Protein AF-A0A917A0V7-F1 (afdb_monomer_lite)

Organism: NCBI:txid1526574

Secondary structure (DSSP, 8-state):
----EEEEEEEETTSPEEEEEES-HHHHHHHHHTT-S-HHHHTS-SEEEEEEEEESSHHHHHHHHHHHHTS-HHHHHHHHTT-TTHHHHHHS---TT---------------PPPP---------------------------------------------

Structure (mmCIF, N/CA/C/O backbone):
data_AF-A0A917A0V7-F1
#
_entry.id   AF-A0A917A0V7-F1
#
loop_
_atom_site.group_PDB
_atom_site.id
_atom_site.type_symbol
_atom_site.label_atom_id
_atom_site.label_alt_id
_atom_site.label_comp_id
_atom_site.label_asym_id
_atom_site.label_entity_id
_atom_site.label_seq_id
_atom_site.pdbx_PDB_ins_code
_atom_site.Cartn_x
_atom_site.Cartn_y
_atom_site.Cartn_z
_atom_site.occupancy
_atom_site.B_iso_or_equiv
_atom_site.auth_seq_id
_atom_site.auth_comp_id
_atom_site.auth_asym_id
_atom_site.auth_atom_id
_atom_site.pdbx_PDB_model_num
ATOM 1 N N . MET A 1 1 ? -11.926 -23.145 9.894 1.00 65.75 1 MET A N 1
ATOM 2 C CA . MET A 1 1 ? -11.991 -21.679 9.703 1.00 65.75 1 MET A CA 1
ATOM 3 C C . MET A 1 1 ? -10.760 -21.254 8.929 1.00 65.75 1 MET A C 1
ATOM 5 O O . MET A 1 1 ? -9.659 -21.374 9.450 1.00 65.75 1 MET A O 1
ATOM 9 N N . THR A 1 2 ? -10.933 -20.848 7.676 1.00 71.94 2 THR A N 1
ATOM 10 C CA . THR A 1 2 ? -9.848 -20.348 6.823 1.00 71.94 2 THR A CA 1
ATOM 11 C C . THR A 1 2 ? -9.486 -18.933 7.274 1.00 71.94 2 THR A C 1
ATOM 13 O O . THR A 1 2 ? -10.373 -18.097 7.442 1.00 71.94 2 THR A O 1
ATOM 16 N N . PHE A 1 3 ? -8.205 -18.660 7.527 1.00 80.62 3 PHE A N 1
ATOM 17 C CA . PHE A 1 3 ? -7.743 -17.340 7.966 1.00 80.62 3 PHE A CA 1
ATOM 18 C C . PHE A 1 3 ? -7.274 -16.517 6.769 1.00 80.62 3 PHE A C 1
ATOM 20 O O . PHE A 1 3 ? -6.113 -16.596 6.383 1.00 80.62 3 PHE A O 1
ATOM 27 N N . ILE A 1 4 ? -8.174 -15.706 6.220 1.00 90.81 4 ILE A N 1
ATOM 28 C CA . ILE A 1 4 ? -7.875 -14.804 5.104 1.00 90.81 4 ILE A CA 1
ATOM 29 C C . ILE A 1 4 ? -7.054 -13.608 5.611 1.00 90.81 4 ILE A C 1
ATOM 31 O O . ILE A 1 4 ? -7.360 -13.009 6.648 1.00 90.81 4 ILE A O 1
ATOM 35 N N . GLY A 1 5 ? -5.984 -13.282 4.890 1.00 94.31 5 GLY A N 1
ATOM 36 C CA . GLY A 1 5 ? -5.187 -12.074 5.071 1.00 94.31 5 GLY A CA 1
ATOM 37 C C . GLY A 1 5 ? -5.568 -11.007 4.051 1.00 94.31 5 GLY A C 1
ATOM 38 O O . GLY A 1 5 ? -5.970 -11.315 2.935 1.00 94.31 5 GLY A O 1
ATOM 39 N N . TYR A 1 6 ? -5.415 -9.743 4.424 1.00 95.75 6 TYR A N 1
ATOM 40 C CA . TYR A 1 6 ? -5.659 -8.602 3.551 1.00 95.75 6 TYR A CA 1
ATOM 41 C C . TYR A 1 6 ? -4.403 -7.755 3.471 1.00 95.75 6 TYR A C 1
ATOM 43 O O . TYR A 1 6 ? -3.799 -7.452 4.502 1.00 95.75 6 TYR A O 1
ATOM 51 N N . MET A 1 7 ? -4.059 -7.317 2.268 1.00 96.25 7 MET A N 1
ATOM 52 C CA . MET A 1 7 ? -3.173 -6.181 2.047 1.00 96.25 7 MET A CA 1
ATOM 53 C C . MET A 1 7 ? -4.024 -5.006 1.570 1.00 96.25 7 MET A C 1
ATOM 55 O O . MET A 1 7 ? -4.945 -5.198 0.785 1.00 96.25 7 MET A O 1
ATOM 59 N N . TYR A 1 8 ? -3.744 -3.793 2.032 1.00 95.44 8 TYR A N 1
ATOM 60 C CA . TYR A 1 8 ? -4.513 -2.606 1.670 1.00 95.44 8 TYR A CA 1
ATOM 61 C C . TYR A 1 8 ? -3.617 -1.396 1.422 1.00 95.44 8 TYR A C 1
ATOM 63 O O . TYR A 1 8 ? -2.514 -1.283 1.967 1.00 95.44 8 TYR A O 1
ATOM 71 N N . ILE A 1 9 ? -4.120 -0.475 0.601 1.00 95.12 9 ILE A N 1
ATOM 72 C CA . ILE A 1 9 ? -3.525 0.833 0.345 1.00 95.12 9 ILE A CA 1
ATOM 73 C C . ILE A 1 9 ? -4.548 1.904 0.720 1.00 95.12 9 ILE A C 1
ATOM 75 O O . ILE A 1 9 ? -5.688 1.890 0.249 1.00 95.12 9 ILE A O 1
ATOM 79 N N . LEU A 1 10 ? -4.127 2.835 1.573 1.00 92.94 10 LEU A N 1
ATOM 80 C CA . LEU A 1 10 ? -4.889 4.023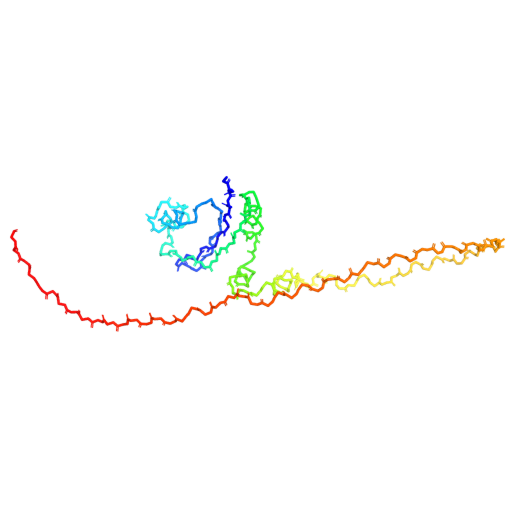 1.936 1.00 92.94 10 LEU A CA 1
ATOM 81 C C . LEU A 1 10 ? -4.274 5.252 1.276 1.00 92.94 10 LEU A C 1
ATOM 83 O O . LEU A 1 10 ? -3.052 5.409 1.270 1.00 92.94 10 LEU A O 1
ATOM 87 N N . GLU A 1 11 ? -5.121 6.144 0.788 1.00 92.06 11 GLU A N 1
ATOM 88 C CA . GLU A 1 11 ? -4.750 7.500 0.409 1.00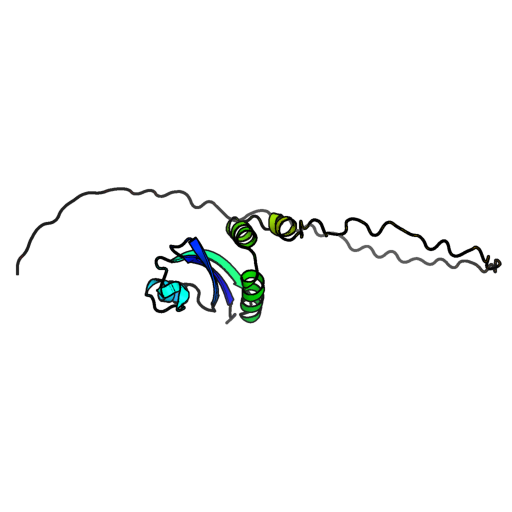 92.06 11 GLU A CA 1
ATOM 89 C C . GLU A 1 11 ? -5.025 8.443 1.582 1.00 92.06 11 GLU A C 1
ATOM 91 O O . GLU A 1 11 ? -6.142 8.522 2.098 1.00 92.06 11 GLU A O 1
ATOM 96 N N . CYS A 1 12 ? -3.984 9.136 2.027 1.00 88.44 12 CYS A N 1
ATOM 97 C CA . CYS A 1 12 ? -4.057 10.160 3.060 1.00 88.44 12 CYS A CA 1
ATOM 98 C C . CYS A 1 12 ? -4.439 11.522 2.452 1.00 88.44 12 CYS A C 1
ATOM 100 O O . CYS A 1 12 ? -4.265 11.754 1.257 1.00 88.44 12 CYS A O 1
ATOM 102 N N . SER A 1 13 ? -4.884 12.472 3.276 1.00 85.31 13 SER A N 1
ATOM 103 C CA . SER A 1 13 ? -5.317 13.805 2.814 1.00 85.31 13 SER A CA 1
ATOM 104 C C . SER A 1 13 ? -4.231 14.648 2.131 1.00 85.31 13 SER A C 1
ATOM 106 O O . SER A 1 13 ? -4.535 15.534 1.339 1.00 85.31 13 SER A O 1
ATOM 108 N N . ASN A 1 14 ? -2.958 14.349 2.390 1.00 84.56 14 ASN A N 1
ATOM 109 C CA . ASN A 1 14 ? -1.799 14.940 1.715 1.00 84.56 14 ASN A CA 1
ATOM 110 C C . ASN A 1 14 ? -1.468 14.268 0.364 1.00 84.56 14 ASN A C 1
ATOM 112 O O . ASN A 1 14 ? -0.427 14.557 -0.226 1.00 84.56 14 ASN A O 1
ATOM 116 N N . GLY A 1 15 ? -2.295 13.323 -0.090 1.00 86.25 15 GLY A N 1
ATOM 117 C CA . GLY A 1 15 ? -2.057 12.521 -1.283 1.00 86.25 15 GLY A CA 1
ATOM 118 C C . GLY A 1 15 ? -0.939 11.488 -1.122 1.00 86.25 15 GLY A C 1
ATOM 119 O O . GLY A 1 15 ? -0.441 10.994 -2.134 1.00 86.25 15 GLY A O 1
ATOM 120 N N . SER A 1 16 ? -0.478 11.181 0.100 1.00 89.06 16 SER A N 1
ATOM 121 C CA . SER A 1 16 ? 0.466 10.082 0.338 1.00 89.06 16 SER A CA 1
ATOM 122 C C . SER A 1 16 ? -0.253 8.733 0.379 1.00 89.06 16 SER A C 1
ATOM 124 O O . SER A 1 16 ? -1.425 8.647 0.745 1.00 89.06 16 SER A O 1
ATOM 126 N N . TYR A 1 17 ? 0.470 7.668 0.025 1.00 92.62 17 TYR A N 1
ATOM 127 C CA . TYR A 1 17 ? -0.043 6.302 0.099 1.00 92.62 17 TYR A CA 1
ATOM 128 C C . TYR A 1 17 ? 0.534 5.566 1.304 1.00 92.62 17 TYR A C 1
ATOM 130 O O . TYR A 1 17 ? 1.754 5.428 1.431 1.00 92.62 17 TYR A O 1
ATOM 138 N N . TYR A 1 18 ? -0.348 5.051 2.154 1.00 91.38 18 TYR A N 1
ATOM 139 C CA . TYR A 1 18 ? -0.009 4.134 3.234 1.00 91.38 18 TYR A CA 1
ATOM 140 C C . TYR A 1 18 ? -0.348 2.703 2.819 1.00 91.38 18 TYR A C 1
ATOM 142 O O . TYR A 1 18 ? -1.454 2.443 2.358 1.00 91.38 18 TYR A O 1
ATOM 150 N N . THR A 1 19 ? 0.583 1.770 3.002 1.00 94.56 19 THR A N 1
ATOM 151 C CA . THR A 1 19 ? 0.386 0.348 2.686 1.00 94.56 19 THR A CA 1
ATOM 152 C C . THR A 1 19 ? 0.545 -0.472 3.955 1.00 94.56 19 THR A C 1
ATOM 154 O O . THR A 1 19 ? 1.522 -0.282 4.685 1.00 94.56 19 THR A O 1
ATOM 157 N N . GLY A 1 20 ? -0.385 -1.389 4.203 1.00 93.81 20 GLY A N 1
ATOM 158 C CA . GLY A 1 20 ? -0.326 -2.298 5.342 1.00 93.81 20 GLY A CA 1
ATOM 159 C C . GLY A 1 20 ? -1.064 -3.604 5.080 1.00 93.81 20 GLY A C 1
ATOM 160 O O . GLY A 1 20 ? -1.774 -3.742 4.086 1.00 93.81 20 GLY A O 1
ATOM 161 N N . SER A 1 21 ? -0.917 -4.549 6.001 1.00 95.19 21 SER A N 1
ATOM 162 C CA . SER A 1 21 ? -1.655 -5.810 6.015 1.00 95.19 21 SER A CA 1
ATOM 163 C C . SER A 1 21 ? -2.444 -5.989 7.314 1.00 95.19 21 SER A C 1
ATOM 165 O O . SER A 1 21 ? -2.171 -5.358 8.339 1.00 95.19 21 SER A O 1
ATOM 167 N N . THR A 1 22 ? -3.511 -6.784 7.265 1.00 93.94 22 THR A N 1
ATOM 168 C CA . THR A 1 22 ? -4.377 -7.079 8.415 1.00 93.94 22 THR A CA 1
ATOM 169 C C . THR A 1 22 ? -5.158 -8.370 8.187 1.00 93.94 22 THR A C 1
ATOM 171 O O . THR A 1 22 ? -5.355 -8.799 7.057 1.00 93.94 22 THR A O 1
ATOM 174 N N . LYS A 1 23 ? -5.646 -8.989 9.263 1.00 92.81 23 LYS A N 1
ATOM 175 C CA . LYS A 1 23 ? -6.622 -10.094 9.193 1.00 92.81 23 LYS A CA 1
ATOM 176 C C . LYS A 1 23 ? -8.070 -9.597 9.161 1.00 92.81 23 LYS A C 1
ATOM 178 O O . LYS A 1 23 ? -8.976 -10.346 8.828 1.00 92.81 23 LYS A O 1
ATOM 183 N N . ASN A 1 24 ? -8.295 -8.346 9.559 1.00 91.38 24 ASN A N 1
ATOM 184 C CA . ASN A 1 24 ? -9.614 -7.725 9.583 1.00 91.38 24 ASN A CA 1
ATOM 185 C C . ASN A 1 24 ? -9.494 -6.298 9.036 1.00 91.38 24 ASN A C 1
ATOM 187 O O . ASN A 1 24 ? -8.915 -5.423 9.690 1.00 91.38 24 ASN A O 1
ATOM 191 N N . LEU A 1 25 ? -9.966 -6.108 7.803 1.00 90.94 25 LEU A N 1
ATOM 192 C CA . LEU A 1 25 ? -9.849 -4.852 7.065 1.00 90.94 25 LEU A CA 1
ATOM 193 C C . LEU A 1 25 ? -10.744 -3.761 7.656 1.00 90.94 25 LEU A C 1
ATOM 195 O O . LEU A 1 25 ? -10.276 -2.655 7.905 1.00 90.94 25 LEU A O 1
ATOM 199 N N . GLU A 1 26 ? -11.997 -4.092 7.955 1.00 89.94 26 GLU A N 1
ATOM 200 C CA . GLU A 1 26 ? -12.996 -3.145 8.452 1.00 89.94 26 GLU A CA 1
ATOM 201 C C . GLU A 1 26 ? -12.614 -2.562 9.815 1.00 89.94 26 GLU A C 1
ATOM 203 O O . GLU A 1 26 ? -12.532 -1.342 9.975 1.00 89.94 26 GLU A O 1
ATOM 208 N N . ARG A 1 27 ? -12.245 -3.424 10.772 1.00 90.38 27 ARG A N 1
ATOM 209 C CA . ARG A 1 27 ? -11.740 -2.989 12.081 1.00 90.38 27 ARG A CA 1
ATOM 210 C C . ARG A 1 27 ? -10.525 -2.079 11.924 1.00 90.38 27 ARG A C 1
ATOM 212 O O . ARG A 1 27 ? -10.376 -1.109 12.663 1.00 90.38 27 ARG A O 1
ATOM 219 N N . ARG A 1 28 ? -9.633 -2.393 10.979 1.00 90.38 28 ARG A N 1
ATOM 220 C CA . ARG A 1 28 ? -8.419 -1.605 10.752 1.00 90.38 28 ARG A CA 1
ATOM 221 C C . ARG A 1 28 ? -8.740 -0.242 10.142 1.00 90.38 28 ARG A C 1
ATOM 223 O O . ARG A 1 28 ? -8.154 0.749 10.567 1.00 90.38 28 ARG A O 1
ATOM 230 N N . LEU A 1 29 ? -9.685 -0.174 9.207 1.00 88.94 29 LEU A N 1
ATOM 231 C CA . LEU A 1 29 ? -10.134 1.078 8.603 1.00 88.94 29 LEU A CA 1
ATOM 232 C C . LEU A 1 29 ? -10.783 2.001 9.642 1.00 88.94 29 LEU A C 1
ATOM 234 O O . LEU A 1 29 ? -10.409 3.170 9.717 1.00 88.94 29 LEU A O 1
ATOM 238 N N . GLN A 1 30 ? -11.652 1.460 10.500 1.00 87.69 30 GLN A N 1
ATOM 239 C CA . GLN A 1 30 ? -12.250 2.203 11.616 1.00 87.69 30 GLN A CA 1
ATOM 240 C C . GLN A 1 30 ? -11.182 2.746 12.575 1.00 87.69 30 GLN A C 1
ATOM 242 O O . GLN A 1 30 ? -11.211 3.919 12.932 1.00 87.69 30 GLN A O 1
ATOM 247 N N . GLN A 1 31 ? -10.180 1.933 12.939 1.00 86.44 31 GLN A N 1
ATOM 248 C CA . GLN A 1 31 ? -9.048 2.403 13.750 1.00 86.44 31 GLN A CA 1
ATOM 249 C C . GLN A 1 31 ? -8.316 3.570 13.088 1.00 86.44 31 GLN A C 1
ATOM 251 O O . GLN A 1 31 ? -7.966 4.538 13.757 1.00 86.44 31 GLN A O 1
ATOM 256 N N . HIS A 1 32 ? -8.060 3.492 11.780 1.00 85.06 32 HIS A N 1
ATOM 257 C CA . HIS A 1 32 ? -7.412 4.588 11.073 1.00 85.06 32 HIS A CA 1
ATOM 258 C C . HIS A 1 32 ? -8.288 5.846 11.059 1.00 85.06 32 HIS A C 1
ATOM 260 O O . HIS A 1 32 ? -7.765 6.909 11.369 1.00 85.06 32 HIS A O 1
ATOM 266 N N . GLN A 1 33 ? -9.593 5.734 10.793 1.00 80.69 33 GLN A N 1
ATOM 267 C CA . GLN A 1 33 ? -10.536 6.862 10.796 1.00 80.69 33 GLN A CA 1
ATOM 268 C C . GLN A 1 33 ? -10.662 7.535 12.169 1.00 80.69 33 GLN A C 1
ATOM 270 O O . GLN A 1 33 ? -10.685 8.760 12.246 1.00 80.69 33 GLN A O 1
ATOM 275 N N . ASN A 1 34 ? -10.660 6.747 13.245 1.00 80.88 34 ASN A N 1
ATOM 276 C CA . ASN A 1 34 ? -10.765 7.237 14.622 1.00 80.88 34 ASN A CA 1
ATOM 277 C C . ASN A 1 34 ? -9.448 7.816 15.165 1.00 80.88 34 ASN A C 1
ATOM 279 O O . ASN A 1 34 ? -9.398 8.278 16.300 1.00 80.88 34 ASN A O 1
ATOM 283 N N . GLY A 1 35 ? -8.360 7.779 14.386 1.00 77.94 35 GLY A N 1
ATOM 284 C CA . GLY A 1 35 ? -7.049 8.226 14.853 1.00 77.94 35 GLY A CA 1
ATOM 285 C C . GLY A 1 35 ? -6.370 7.249 15.820 1.00 77.94 35 GLY A C 1
ATOM 286 O O . GLY A 1 35 ? -5.416 7.623 16.496 1.00 77.94 35 GLY A O 1
ATOM 287 N N . ASP A 1 36 ? -6.789 5.984 15.855 1.00 78.50 36 ASP A N 1
ATOM 288 C CA . ASP A 1 36 ? -6.169 4.891 16.621 1.00 78.50 36 ASP A CA 1
ATOM 289 C C . ASP A 1 36 ? -5.219 4.020 15.783 1.00 78.50 36 ASP A C 1
ATOM 291 O O . ASP A 1 36 ? -4.546 3.130 16.301 1.00 78.50 36 ASP A O 1
ATOM 295 N N . GLY A 1 37 ? -5.128 4.297 14.481 1.00 77.00 37 GLY A N 1
ATOM 296 C CA . GLY A 1 37 ? -4.252 3.603 13.541 1.00 77.00 37 GLY A CA 1
ATOM 297 C C . GLY A 1 37 ? -2.764 3.964 13.666 1.00 77.00 37 GLY A C 1
ATOM 298 O O . GLY A 1 37 ? -2.268 4.417 14.695 1.00 77.00 37 GLY A O 1
ATOM 299 N N . ALA A 1 38 ? -2.009 3.762 12.587 1.00 75.56 38 ALA A N 1
ATOM 300 C CA . ALA A 1 38 ? -0.579 4.070 12.558 1.00 75.56 38 ALA A CA 1
ATOM 301 C C . ALA A 1 38 ? -0.302 5.569 12.785 1.00 75.56 38 ALA A C 1
ATOM 303 O O . ALA A 1 38 ? -1.021 6.418 12.255 1.00 75.56 38 ALA A O 1
ATOM 304 N N . ASN A 1 39 ? 0.797 5.904 13.477 1.00 73.56 39 ASN A N 1
ATOM 305 C CA . ASN A 1 39 ? 1.203 7.294 13.757 1.00 73.56 39 ASN A CA 1
ATOM 306 C C . ASN A 1 39 ? 1.213 8.196 12.511 1.00 73.56 39 ASN A C 1
ATOM 308 O O . ASN A 1 39 ? 0.898 9.378 12.612 1.00 73.56 39 ASN A O 1
ATOM 312 N N . HIS A 1 40 ? 1.549 7.642 11.340 1.00 61.72 40 HIS A N 1
ATOM 313 C CA . HIS A 1 40 ? 1.509 8.364 10.067 1.00 61.72 40 HIS A CA 1
ATOM 314 C C . HIS A 1 40 ? 0.075 8.748 9.670 1.00 61.72 40 HIS A C 1
ATOM 316 O O . HIS A 1 40 ? -0.208 9.910 9.413 1.00 61.72 40 HIS A O 1
ATOM 322 N N . THR A 1 41 ? -0.854 7.793 9.702 1.00 61.41 41 THR A N 1
ATOM 323 C CA . THR A 1 41 ? -2.262 8.026 9.342 1.00 61.41 41 THR A CA 1
ATOM 324 C C . THR A 1 41 ? -3.002 8.919 10.340 1.00 61.41 41 THR A C 1
ATOM 326 O O . THR A 1 41 ? -3.858 9.688 9.924 1.00 61.41 41 THR A O 1
ATOM 329 N N . LYS A 1 42 ? -2.626 8.902 11.631 1.00 68.25 42 LYS A N 1
ATOM 330 C CA . LYS A 1 42 ? -3.213 9.788 12.657 1.00 68.25 42 LYS A CA 1
ATOM 331 C C . LYS A 1 42 ? -3.011 11.273 12.338 1.00 68.25 42 LYS A C 1
ATOM 333 O O . LYS A 1 42 ? -3.856 12.095 12.665 1.00 68.25 42 LYS A O 1
ATOM 338 N N . LYS A 1 43 ? -1.886 11.617 11.704 1.00 62.03 43 LYS A N 1
ATOM 339 C CA . LYS A 1 43 ? -1.517 13.000 11.358 1.00 62.03 43 LYS A CA 1
ATOM 340 C C . LYS A 1 43 ? -2.104 13.474 10.024 1.00 62.03 43 LYS A C 1
ATOM 342 O O . LYS A 1 43 ? -2.014 14.660 9.724 1.00 62.03 43 LYS A O 1
ATOM 347 N N . HIS A 1 44 ? -2.671 12.570 9.223 1.00 66.06 44 HIS A N 1
ATOM 348 C CA . HIS A 1 44 ? -3.080 12.840 7.840 1.00 66.06 44 HIS A CA 1
ATOM 349 C C . HIS A 1 44 ? -4.503 12.353 7.541 1.00 66.06 44 HIS A C 1
ATOM 351 O O . HIS A 1 44 ? -4.773 11.777 6.487 1.00 66.06 44 HIS A O 1
ATOM 357 N N . LEU A 1 45 ? -5.416 12.590 8.484 1.00 70.00 45 LEU A N 1
ATOM 358 C CA . LEU A 1 45 ? -6.846 12.379 8.280 1.00 70.00 45 LEU A CA 1
ATOM 359 C C . LEU A 1 45 ? -7.422 13.461 7.343 1.00 70.00 45 LEU A C 1
ATOM 361 O O . LEU A 1 45 ? -6.930 14.594 7.355 1.00 70.00 45 LEU A O 1
ATOM 365 N N . PRO A 1 46 ? -8.459 13.151 6.542 1.00 66.69 46 PRO A N 1
ATOM 366 C CA . PRO A 1 46 ? -9.093 11.839 6.355 1.00 66.69 46 PRO A CA 1
ATOM 367 C C . PRO A 1 46 ? -8.248 10.854 5.529 1.00 66.69 46 PRO A C 1
ATOM 369 O O . PRO A 1 46 ? -7.485 11.256 4.653 1.00 66.69 46 PRO A O 1
ATOM 372 N N . VAL A 1 47 ? -8.435 9.556 5.788 1.00 81.44 47 VAL A N 1
ATOM 373 C CA . VAL A 1 47 ? -7.869 8.463 4.982 1.00 81.44 47 VAL A CA 1
ATOM 374 C C . VAL A 1 47 ? -8.960 7.796 4.143 1.00 81.44 47 VAL A C 1
ATOM 376 O O . VAL A 1 47 ? -10.062 7.550 4.636 1.00 81.44 47 VAL A O 1
ATOM 379 N N . LYS A 1 48 ? -8.657 7.485 2.883 1.00 88.94 48 LYS A N 1
ATOM 380 C CA . LYS A 1 48 ? -9.542 6.766 1.957 1.00 88.94 48 LYS A CA 1
ATOM 381 C C . LYS A 1 48 ? -8.946 5.405 1.629 1.00 88.94 48 LYS A C 1
ATOM 383 O O . LYS A 1 48 ? -7.762 5.319 1.319 1.00 88.94 48 LYS A O 1
ATOM 388 N N . LEU A 1 49 ? -9.748 4.346 1.683 1.00 93.00 49 LEU A N 1
ATOM 389 C CA . LEU A 1 49 ? -9.340 3.043 1.162 1.00 93.00 49 LEU A CA 1
ATOM 390 C C . LEU A 1 49 ? -9.414 3.094 -0.365 1.00 93.00 49 LEU A C 1
ATOM 392 O O . LEU A 1 49 ? -10.502 3.250 -0.909 1.00 93.00 49 LEU A O 1
ATOM 396 N N . VAL A 1 50 ? -8.265 2.992 -1.033 1.00 94.94 50 VAL A N 1
ATOM 397 C CA . VAL A 1 50 ? -8.183 3.071 -2.502 1.00 94.94 50 VAL A CA 1
ATOM 398 C C . VAL A 1 50 ? -7.954 1.715 -3.155 1.00 94.94 50 VAL A C 1
ATOM 400 O O . VAL A 1 50 ? -8.272 1.545 -4.324 1.00 94.94 50 VAL A O 1
ATOM 403 N N . TYR A 1 51 ? -7.407 0.745 -2.417 1.00 95.69 51 TYR A N 1
ATOM 404 C CA . TYR A 1 51 ? -7.128 -0.587 -2.946 1.00 95.69 51 TYR A CA 1
ATOM 405 C C . TYR A 1 51 ? -6.989 -1.624 -1.830 1.00 95.69 51 TYR A C 1
ATOM 407 O O . TYR A 1 51 ? -6.477 -1.308 -0.749 1.00 95.69 51 TYR A O 1
ATOM 415 N N . PHE A 1 52 ? -7.390 -2.866 -2.097 1.00 96.12 52 PHE A N 1
ATOM 416 C CA . PHE A 1 52 ? -7.107 -4.013 -1.239 1.00 96.12 52 PHE A CA 1
ATOM 417 C C . PHE A 1 52 ? -6.974 -5.305 -2.059 1.00 96.12 52 PHE A C 1
ATOM 419 O O . PHE A 1 52 ? -7.619 -5.461 -3.088 1.00 96.12 52 PHE A O 1
ATOM 426 N N . GLU A 1 53 ? -6.148 -6.232 -1.578 1.00 94.94 53 GLU A N 1
ATOM 427 C CA . GLU A 1 53 ? -5.976 -7.587 -2.116 1.00 94.94 53 GLU A CA 1
ATOM 428 C C . GLU A 1 53 ? -6.236 -8.598 -0.993 1.00 94.94 53 GLU A C 1
ATOM 430 O O . GLU A 1 53 ? -5.838 -8.380 0.159 1.00 94.94 53 GLU A O 1
ATOM 435 N N . THR A 1 54 ? -6.900 -9.707 -1.324 1.00 95.44 54 THR A N 1
ATOM 436 C CA . THR A 1 54 ? -7.185 -10.805 -0.391 1.00 95.44 54 THR A CA 1
ATOM 437 C C . THR A 1 54 ? -6.243 -11.975 -0.625 1.00 95.44 54 THR A C 1
ATOM 439 O O . THR A 1 54 ? -6.012 -12.364 -1.766 1.00 95.44 54 THR A O 1
ATOM 442 N N . PHE A 1 55 ? -5.769 -12.579 0.457 1.00 94.81 55 PHE A N 1
ATOM 443 C CA . PHE A 1 55 ? -4.841 -13.702 0.441 1.00 94.81 55 PHE A CA 1
ATOM 444 C C . PHE A 1 55 ? -5.356 -14.836 1.312 1.00 94.81 55 PHE A C 1
ATOM 446 O O . PHE A 1 55 ? -5.933 -14.611 2.378 1.00 94.81 55 PHE A O 1
ATOM 453 N N . SER A 1 56 ? -5.084 -16.067 0.895 1.00 93.81 56 SER A N 1
ATOM 454 C CA . SER A 1 56 ? -5.458 -17.276 1.635 1.00 93.81 56 SER A CA 1
ATOM 455 C C . SER A 1 56 ? -4.753 -17.369 2.987 1.00 93.81 56 SER A C 1
ATOM 457 O O . SER A 1 56 ? -5.225 -18.059 3.892 1.00 93.81 56 SER A O 1
ATOM 459 N N . ARG A 1 57 ? -3.611 -16.686 3.116 1.00 91.44 57 ARG A N 1
ATOM 460 C CA . ARG A 1 57 ? -2.780 -16.667 4.312 1.00 91.44 57 ARG A CA 1
ATOM 461 C C . ARG A 1 57 ? -2.241 -15.258 4.590 1.00 91.44 57 ARG A C 1
ATOM 463 O O . ARG A 1 57 ? -2.052 -14.440 3.694 1.00 91.44 57 ARG A O 1
ATOM 470 N N . ILE A 1 58 ? -1.982 -14.958 5.863 1.00 92.19 58 ILE A N 1
ATOM 471 C CA . ILE A 1 58 ? -1.506 -13.628 6.291 1.00 92.19 58 ILE A CA 1
ATOM 472 C C . ILE A 1 58 ? -0.039 -13.356 5.919 1.00 92.19 58 ILE A C 1
ATOM 474 O O . ILE A 1 58 ? 0.350 -12.203 5.755 1.00 92.19 58 ILE A O 1
ATOM 478 N N . ASP A 1 59 ? 0.774 -14.401 5.789 1.00 93.31 59 ASP A N 1
ATOM 479 C CA . ASP A 1 59 ? 2.171 -14.320 5.354 1.00 93.31 59 ASP A CA 1
ATOM 480 C C . ASP A 1 59 ? 2.285 -13.867 3.893 1.00 93.31 59 ASP A C 1
ATOM 482 O O . ASP A 1 59 ? 3.104 -13.000 3.596 1.00 93.31 59 ASP A O 1
ATOM 486 N N . GLU A 1 60 ? 1.417 -14.361 3.009 1.00 94.62 60 GLU A N 1
ATOM 487 C CA . GLU A 1 60 ? 1.310 -13.890 1.620 1.00 94.62 60 GLU A CA 1
ATOM 488 C C . GLU A 1 60 ? 0.956 -12.397 1.559 1.00 94.62 60 GLU A C 1
ATOM 490 O O . GLU A 1 60 ? 1.620 -11.625 0.863 1.00 94.62 60 GLU A O 1
ATOM 495 N N . ALA A 1 61 ? -0.023 -11.961 2.361 1.00 94.31 61 ALA A N 1
ATOM 496 C CA . ALA A 1 61 ? -0.399 -10.551 2.453 1.00 94.31 61 ALA A CA 1
ATOM 497 C C . ALA A 1 61 ? 0.765 -9.668 2.938 1.00 94.31 61 ALA A C 1
ATOM 499 O O . ALA A 1 61 ? 0.972 -8.568 2.423 1.00 94.31 61 ALA A O 1
ATOM 500 N N . PHE A 1 62 ? 1.549 -10.146 3.909 1.00 93.94 62 PHE A N 1
ATOM 501 C CA . PHE A 1 62 ? 2.723 -9.430 4.408 1.00 93.94 62 PHE A CA 1
ATOM 502 C C . PHE A 1 62 ? 3.858 -9.382 3.377 1.00 93.94 62 PHE A C 1
ATOM 504 O O . PHE A 1 62 ? 4.501 -8.345 3.202 1.00 93.94 62 PHE A O 1
ATOM 511 N N . TYR A 1 63 ? 4.093 -10.479 2.655 1.00 95.69 63 TYR A N 1
ATOM 512 C CA . TYR A 1 63 ? 5.067 -10.512 1.567 1.00 95.69 63 TYR A CA 1
ATOM 513 C C . TYR A 1 63 ? 4.697 -9.504 0.470 1.00 95.69 63 TYR A C 1
ATOM 515 O O . TYR A 1 63 ? 5.533 -8.701 0.046 1.00 95.69 63 TYR A O 1
ATOM 523 N N . ARG A 1 64 ? 3.417 -9.467 0.086 1.00 95.94 64 ARG A N 1
ATOM 524 C CA . ARG A 1 64 ? 2.886 -8.498 -0.874 1.00 95.94 64 ARG A CA 1
ATOM 525 C C . ARG A 1 64 ? 3.013 -7.053 -0.388 1.00 95.94 64 ARG A C 1
ATOM 527 O O . ARG A 1 64 ? 3.457 -6.187 -1.145 1.00 95.94 64 ARG A O 1
ATOM 534 N N . GLU A 1 65 ? 2.688 -6.792 0.879 1.00 95.50 65 GLU A N 1
ATOM 535 C CA . GLU A 1 65 ? 2.872 -5.480 1.513 1.00 95.50 65 GLU A CA 1
ATOM 536 C C . GLU A 1 65 ? 4.319 -4.998 1.353 1.00 95.50 65 GLU A C 1
ATOM 538 O O . GLU A 1 65 ? 4.552 -3.860 0.938 1.00 95.50 65 GLU A O 1
ATOM 543 N N . LYS A 1 66 ? 5.298 -5.868 1.6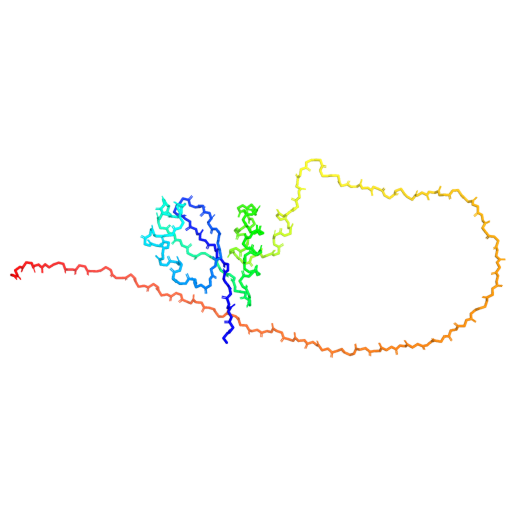35 1.00 95.00 66 LYS A N 1
ATOM 544 C CA . LYS A 1 66 ? 6.724 -5.533 1.527 1.00 95.00 66 LYS A CA 1
ATOM 545 C C . LYS A 1 66 ? 7.144 -5.209 0.101 1.00 95.00 66 LYS A C 1
ATOM 547 O O . LYS A 1 66 ? 7.889 -4.248 -0.095 1.00 95.00 66 LYS A O 1
ATOM 552 N N . GLN A 1 67 ? 6.637 -5.945 -0.887 1.00 94.25 67 GLN A N 1
ATOM 553 C CA . GLN A 1 67 ? 6.877 -5.628 -2.294 1.00 94.25 67 GLN A CA 1
ATOM 554 C C . GLN A 1 67 ? 6.370 -4.223 -2.639 1.00 94.25 67 GLN A C 1
ATOM 556 O O . GLN A 1 67 ? 7.122 -3.410 -3.176 1.00 94.25 67 GLN A O 1
ATOM 561 N N . ILE A 1 68 ? 5.118 -3.913 -2.290 1.00 94.50 68 ILE A N 1
ATOM 562 C CA . ILE A 1 68 ? 4.477 -2.639 -2.646 1.00 94.50 68 ILE A CA 1
ATOM 563 C C . ILE A 1 68 ? 5.062 -1.463 -1.861 1.00 94.50 68 ILE A C 1
ATOM 565 O O . ILE A 1 68 ? 5.153 -0.360 -2.399 1.00 94.50 68 ILE A O 1
ATOM 569 N N . GLN A 1 69 ? 5.510 -1.656 -0.618 1.00 91.69 69 GLN A N 1
ATOM 570 C CA . GLN A 1 69 ? 6.149 -0.591 0.164 1.00 91.69 69 GLN A CA 1
ATOM 571 C C . GLN A 1 69 ? 7.331 0.044 -0.585 1.00 91.69 69 GLN A C 1
ATOM 573 O O . GLN A 1 69 ? 7.442 1.271 -0.580 1.00 91.69 69 GLN A O 1
ATOM 578 N N . GLY A 1 70 ? 8.132 -0.760 -1.295 1.00 90.38 70 GLY A N 1
ATOM 579 C CA . GLY A 1 70 ? 9.265 -0.300 -2.108 1.00 90.38 70 GLY A CA 1
ATOM 580 C C . GLY A 1 70 ? 8.903 0.257 -3.491 1.00 90.38 70 GLY A C 1
ATOM 581 O O . GLY A 1 70 ? 9.784 0.698 -4.226 1.00 90.38 70 GLY A O 1
ATOM 582 N N . TRP A 1 71 ? 7.630 0.235 -3.889 1.00 94.50 71 TRP A N 1
ATOM 583 C CA . TRP A 1 71 ? 7.224 0.717 -5.206 1.00 94.50 71 TRP A CA 1
ATOM 584 C C . TRP A 1 71 ? 7.194 2.241 -5.288 1.00 94.50 71 TRP A C 1
ATOM 586 O O . TRP A 1 71 ? 6.798 2.940 -4.350 1.00 94.50 71 TRP A O 1
ATOM 596 N N . SER A 1 72 ? 7.544 2.748 -6.471 1.00 93.31 72 SER A N 1
ATOM 597 C CA . SER A 1 72 ? 7.348 4.151 -6.818 1.00 93.31 72 SER A CA 1
ATOM 598 C C . SER A 1 72 ? 5.861 4.512 -6.805 1.00 93.31 72 SER A C 1
ATOM 600 O O . SER A 1 72 ? 4.987 3.657 -6.977 1.00 93.31 72 SER A O 1
ATOM 602 N N . ARG A 1 73 ? 5.566 5.806 -6.645 1.00 92.50 73 ARG A N 1
ATOM 603 C CA . ARG A 1 73 ? 4.191 6.323 -6.662 1.00 92.50 73 ARG A CA 1
ATOM 604 C C . ARG A 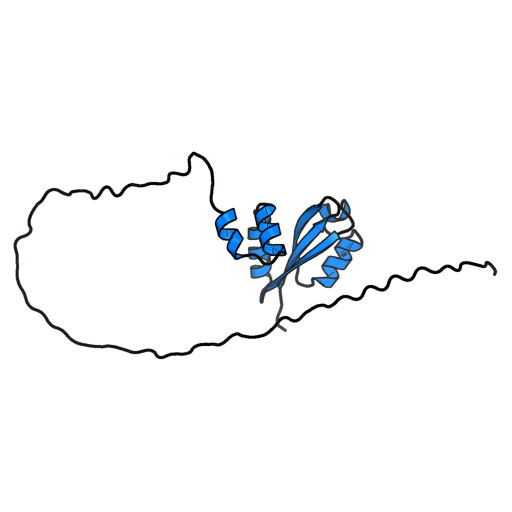1 73 ? 3.426 5.885 -7.919 1.00 92.50 73 ARG A C 1
ATOM 606 O O . ARG A 1 73 ? 2.342 5.333 -7.794 1.00 92.50 73 ARG A O 1
ATOM 613 N N . LYS A 1 74 ? 4.051 6.011 -9.097 1.00 93.62 74 LYS A N 1
ATOM 614 C CA . LYS A 1 74 ? 3.465 5.616 -10.390 1.00 93.62 74 LYS A CA 1
ATOM 615 C C . LYS A 1 74 ? 3.066 4.138 -10.438 1.00 93.62 74 LYS A C 1
ATOM 617 O O . LYS A 1 74 ? 2.020 3.805 -10.977 1.00 93.62 74 LYS A O 1
ATOM 622 N N . LYS A 1 75 ? 3.884 3.245 -9.864 1.00 94.31 75 LYS A N 1
ATOM 623 C CA . LYS A 1 75 ? 3.565 1.809 -9.796 1.00 94.31 75 LYS A CA 1
ATOM 624 C C . LYS A 1 75 ? 2.361 1.544 -8.891 1.00 94.31 75 LYS A C 1
ATOM 626 O O . LYS A 1 75 ? 1.508 0.737 -9.236 1.00 94.31 75 LYS A O 1
ATOM 631 N N . LYS A 1 76 ? 2.269 2.240 -7.754 1.00 94.25 76 LYS A N 1
ATOM 632 C CA . LYS A 1 76 ? 1.102 2.145 -6.861 1.00 94.25 76 LYS A CA 1
ATOM 633 C C . LYS A 1 76 ? -0.162 2.666 -7.544 1.00 94.25 76 LYS A C 1
ATOM 635 O O . LYS A 1 76 ? -1.182 2.001 -7.482 1.00 94.25 76 LYS A O 1
ATOM 640 N N . GLU A 1 77 ? -0.079 3.795 -8.242 1.00 94.81 77 GLU A N 1
ATOM 641 C CA . GLU A 1 77 ? -1.194 4.353 -9.020 1.00 94.81 77 GLU A CA 1
ATOM 642 C C . GLU A 1 77 ? -1.639 3.405 -10.141 1.00 94.81 77 GLU A C 1
ATOM 644 O O . GLU A 1 77 ? -2.832 3.190 -10.310 1.00 94.81 77 GLU A O 1
ATOM 649 N N . ALA A 1 78 ? -0.705 2.786 -10.871 1.00 94.56 78 ALA A N 1
ATOM 650 C CA . ALA A 1 78 ? -1.036 1.782 -11.884 1.00 94.56 78 ALA A CA 1
ATOM 651 C C . ALA A 1 78 ? -1.785 0.582 -11.283 1.00 94.56 78 ALA A C 1
ATOM 653 O O . ALA A 1 78 ? -2.777 0.141 -11.857 1.00 94.56 78 ALA A O 1
ATOM 654 N N . LEU A 1 79 ? -1.360 0.109 -10.105 1.00 94.75 79 LEU A N 1
ATOM 655 C CA . LEU A 1 79 ? -2.049 -0.961 -9.380 1.00 94.75 79 LEU A CA 1
ATOM 656 C C . LEU A 1 79 ? -3.461 -0.542 -8.943 1.00 94.75 79 LEU A C 1
ATOM 658 O O . LEU A 1 79 ? -4.415 -1.262 -9.204 1.00 94.75 79 LEU A O 1
ATOM 662 N N . ILE A 1 80 ? -3.594 0.634 -8.322 1.00 93.88 80 ILE A N 1
ATOM 663 C CA . ILE A 1 80 ? -4.879 1.176 -7.845 1.00 93.88 80 ILE A CA 1
ATOM 664 C C . ILE A 1 80 ? -5.866 1.361 -9.007 1.00 93.88 80 ILE A C 1
ATOM 666 O O . ILE A 1 80 ? -7.046 1.067 -8.862 1.00 93.88 80 ILE A O 1
ATOM 670 N N . ASN A 1 81 ? -5.382 1.817 -10.164 1.00 93.88 81 ASN A N 1
ATOM 671 C CA . ASN A 1 81 ? -6.203 2.071 -11.347 1.00 93.88 81 ASN A CA 1
ATOM 672 C C . ASN A 1 81 ? -6.531 0.803 -12.161 1.00 93.88 81 ASN A C 1
ATOM 674 O O . ASN A 1 81 ? -7.169 0.918 -13.204 1.00 93.88 81 ASN A O 1
ATOM 678 N N . GLY A 1 82 ? -6.081 -0.382 -11.733 1.00 91.94 82 GLY A N 1
ATOM 679 C CA . GLY A 1 82 ? -6.358 -1.638 -12.435 1.00 91.94 82 GLY A CA 1
ATOM 680 C C . GLY A 1 82 ? -5.553 -1.840 -13.722 1.00 91.94 82 GLY A C 1
ATOM 681 O O . GLY A 1 82 ? -5.994 -2.573 -14.598 1.00 91.94 82 GLY A O 1
ATOM 682 N N . PHE A 1 83 ? -4.374 -1.217 -13.834 1.00 91.44 83 PHE A N 1
ATOM 683 C CA . PHE A 1 83 ? -3.463 -1.349 -14.980 1.00 91.44 83 PHE A CA 1
ATOM 684 C C . PHE A 1 83 ? -2.160 -2.078 -14.598 1.00 91.44 83 PHE A C 1
ATOM 686 O O . PHE A 1 83 ? -1.079 -1.466 -14.591 1.00 91.44 83 PHE A O 1
ATOM 693 N N . PRO A 1 84 ? -2.214 -3.369 -14.215 1.00 84.56 84 PRO A N 1
ATOM 694 C CA . PRO A 1 84 ? -1.030 -4.118 -13.804 1.00 84.56 84 PRO A CA 1
ATOM 695 C C . PRO A 1 84 ? -0.016 -4.310 -14.941 1.00 84.56 84 PRO A C 1
ATOM 697 O O . PRO A 1 84 ? 1.179 -4.425 -14.676 1.00 84.56 84 PRO A O 1
ATOM 700 N N . GLU A 1 85 ? -0.444 -4.289 -16.203 1.00 88.38 85 GLU A N 1
ATOM 701 C CA . GLU A 1 85 ? 0.419 -4.423 -17.379 1.00 88.38 85 GLU A CA 1
ATOM 702 C C . GLU A 1 85 ? 1.475 -3.311 -17.451 1.00 88.38 85 GLU A C 1
ATOM 704 O O . GLU A 1 85 ? 2.643 -3.559 -17.762 1.00 88.38 85 GLU A O 1
ATOM 709 N N . LYS A 1 86 ? 1.111 -2.093 -17.026 1.00 88.31 86 LYS A N 1
ATOM 710 C CA . LYS A 1 86 ? 2.019 -0.936 -16.989 1.00 88.31 86 LYS A CA 1
ATOM 711 C C . LYS A 1 86 ? 3.107 -1.069 -15.928 1.00 88.31 86 LYS A C 1
ATOM 713 O O . LYS A 1 86 ? 4.094 -0.335 -15.975 1.00 88.31 86 LYS A O 1
ATOM 718 N N . LEU A 1 87 ? 2.968 -1.986 -14.965 1.00 88.12 87 LEU A N 1
ATOM 719 C CA . LEU A 1 87 ? 3.988 -2.199 -13.934 1.00 88.12 87 LEU A CA 1
ATOM 720 C C . LEU A 1 87 ? 5.316 -2.644 -14.541 1.00 88.12 87 LEU A C 1
ATOM 722 O O . LEU A 1 87 ? 6.365 -2.243 -14.030 1.00 88.12 87 LEU A O 1
ATOM 726 N N . HIS A 1 88 ? 5.269 -3.433 -15.619 1.00 85.81 88 HIS A N 1
ATOM 727 C CA . HIS A 1 88 ? 6.461 -3.895 -16.319 1.00 85.81 88 HIS A CA 1
ATOM 728 C C . HIS A 1 88 ? 7.218 -2.714 -16.936 1.00 85.81 88 HIS A C 1
ATOM 730 O O . HIS A 1 88 ? 8.416 -2.553 -16.705 1.00 85.81 88 HIS A O 1
ATOM 736 N N . ASP A 1 89 ? 6.509 -1.826 -17.631 1.00 88.44 89 ASP A N 1
ATOM 737 C CA . ASP A 1 89 ? 7.109 -0.635 -18.234 1.00 88.44 89 ASP A CA 1
ATOM 738 C C . ASP A 1 89 ? 7.638 0.342 -17.185 1.00 88.44 89 ASP A C 1
ATOM 740 O O . ASP A 1 89 ? 8.758 0.835 -17.298 1.00 88.44 89 ASP A O 1
ATOM 744 N N . LEU A 1 90 ? 6.886 0.558 -16.103 1.00 87.00 90 LEU A N 1
ATOM 745 C CA . LEU A 1 90 ? 7.307 1.401 -14.982 1.00 87.00 90 LEU A CA 1
ATOM 746 C C . LEU A 1 90 ? 8.473 0.808 -14.178 1.00 87.00 90 LEU A C 1
ATOM 748 O O . LEU A 1 90 ? 9.050 1.498 -13.334 1.00 87.00 90 LEU A O 1
ATOM 752 N N . ALA A 1 91 ? 8.784 -0.476 -14.362 1.00 85.62 91 ALA A N 1
ATOM 753 C CA . ALA A 1 91 ? 9.923 -1.130 -13.737 1.00 85.62 91 ALA A CA 1
ATOM 754 C C . ALA A 1 91 ? 11.211 -1.024 -14.555 1.00 85.62 91 ALA A C 1
ATOM 756 O O . ALA A 1 91 ? 12.276 -1.254 -13.985 1.00 85.62 91 ALA A O 1
ATOM 757 N N . LYS A 1 92 ? 11.133 -0.655 -15.838 1.00 86.06 92 LYS A N 1
ATOM 758 C CA . LYS A 1 92 ? 12.315 -0.486 -16.686 1.00 86.06 92 LYS A CA 1
ATOM 759 C C . LYS A 1 92 ? 13.173 0.668 -16.160 1.00 86.06 92 LYS A C 1
ATOM 761 O O . LYS A 1 92 ? 12.685 1.775 -15.931 1.00 86.06 92 LYS A O 1
ATOM 766 N N . CYS A 1 93 ? 14.464 0.406 -15.968 1.00 78.44 93 CYS A N 1
ATOM 767 C CA . CYS A 1 93 ? 15.447 1.444 -15.677 1.00 78.44 93 CYS A CA 1
ATOM 768 C C . CYS A 1 93 ? 15.716 2.233 -16.963 1.00 78.44 93 CYS A C 1
ATOM 770 O O . CYS A 1 93 ? 16.279 1.686 -17.903 1.00 78.44 93 CYS A O 1
ATOM 772 N N . LEU A 1 94 ? 15.310 3.502 -17.002 1.00 75.81 94 LEU A N 1
ATOM 773 C CA . LEU A 1 94 ? 15.512 4.400 -18.148 1.00 75.81 94 LEU A CA 1
ATOM 774 C C . LEU A 1 94 ? 16.741 5.310 -17.960 1.00 75.81 94 LEU A C 1
ATOM 776 O O . LEU A 1 94 ? 16.715 6.468 -18.369 1.00 75.81 94 LEU A O 1
ATOM 780 N N . ASN A 1 95 ? 17.786 4.844 -17.268 1.00 80.88 95 ASN A N 1
ATOM 781 C CA . ASN A 1 95 ? 19.003 5.643 -17.108 1.00 80.88 95 ASN A CA 1
ATOM 782 C C . ASN A 1 95 ? 19.877 5.560 -18.366 1.00 80.88 95 ASN A C 1
ATOM 784 O O . ASN A 1 95 ? 19.912 4.541 -19.041 1.00 80.88 95 ASN A O 1
ATOM 788 N N . GLU A 1 96 ? 20.626 6.621 -18.663 1.00 70.19 96 GLU A N 1
ATOM 789 C CA . GLU A 1 96 ? 21.515 6.675 -19.838 1.00 70.19 96 GLU A CA 1
ATOM 790 C C . GLU A 1 96 ? 22.616 5.596 -19.812 1.00 70.19 96 GLU A C 1
ATOM 792 O O . GLU A 1 96 ? 23.176 5.242 -20.844 1.00 70.19 96 GLU A O 1
ATOM 797 N N . THR A 1 97 ? 22.902 5.031 -18.635 1.00 69.62 97 THR A N 1
ATOM 798 C CA . THR A 1 97 ? 23.838 3.917 -18.433 1.00 69.62 97 THR A CA 1
ATOM 799 C C . THR A 1 97 ? 23.194 2.535 -18.559 1.00 69.62 97 THR A C 1
ATOM 801 O O . THR A 1 97 ? 23.862 1.529 -18.308 1.00 69.62 97 THR A O 1
ATOM 804 N N . SER A 1 98 ? 21.916 2.436 -18.945 1.00 66.88 98 SER A N 1
ATOM 805 C CA . SER A 1 98 ? 21.306 1.149 -19.266 1.00 66.88 98 SER A CA 1
ATOM 806 C C . SER A 1 98 ? 21.989 0.603 -20.519 1.00 66.88 98 SER A C 1
ATOM 808 O O . SER A 1 98 ? 21.706 1.043 -21.632 1.00 66.88 98 SER A O 1
ATOM 810 N N . HIS A 1 99 ? 22.932 -0.323 -20.348 1.00 63.62 99 HIS A N 1
ATOM 811 C CA . HIS A 1 99 ? 23.611 -0.978 -21.459 1.00 63.62 99 HIS A CA 1
ATOM 812 C C . HIS A 1 99 ? 22.596 -1.767 -22.300 1.00 63.62 99 HIS A C 1
ATOM 814 O O . HIS A 1 99 ? 22.270 -2.915 -22.008 1.00 63.62 99 HIS A O 1
ATOM 820 N N . VAL A 1 100 ? 22.106 -1.150 -23.371 1.00 63.78 100 VAL A N 1
ATOM 821 C CA . VAL A 1 100 ? 21.493 -1.841 -24.503 1.00 63.78 100 VAL A CA 1
ATOM 822 C C . VAL A 1 100 ? 22.621 -2.398 -25.365 1.00 63.78 100 VAL A C 1
ATOM 824 O O . VAL A 1 100 ? 23.184 -1.698 -26.198 1.00 63.78 100 VAL A O 1
ATOM 827 N N . GLY A 1 101 ? 22.980 -3.660 -25.136 1.00 55.16 101 GLY A N 1
ATOM 828 C CA . GLY A 1 101 ? 23.825 -4.418 -26.057 1.00 55.16 101 GLY A CA 1
ATOM 829 C C . GLY A 1 101 ? 25.045 -5.058 -25.410 1.00 55.16 101 GLY A C 1
ATOM 830 O O . GLY A 1 101 ? 26.131 -4.487 -25.406 1.00 55.16 101 GLY A O 1
ATOM 831 N N . PHE A 1 102 ? 24.900 -6.315 -24.992 1.00 51.41 102 PHE A N 1
ATOM 832 C CA . PHE A 1 102 ? 25.978 -7.266 -25.227 1.00 51.41 102 PHE A CA 1
ATOM 833 C C . PHE A 1 102 ? 25.780 -7.758 -26.662 1.00 51.41 102 PHE A C 1
ATOM 835 O O . PHE A 1 102 ? 24.987 -8.663 -26.921 1.00 51.41 102 PHE A O 1
ATOM 842 N N . GLY A 1 103 ? 26.403 -7.061 -27.614 1.00 53.19 103 GLY A N 1
ATOM 843 C CA . GLY A 1 103 ? 26.499 -7.551 -28.980 1.00 53.19 103 GLY A CA 1
ATOM 844 C C . GLY A 1 103 ? 27.071 -8.965 -28.952 1.00 53.19 103 GLY A C 1
ATOM 845 O O . GLY A 1 103 ? 28.028 -9.248 -28.234 1.00 53.19 103 GLY A O 1
ATOM 846 N N . SER A 1 104 ? 26.439 -9.849 -29.706 1.00 53.22 104 SER A N 1
ATOM 847 C CA . SER A 1 104 ? 26.841 -11.221 -29.973 1.00 53.22 104 SER A CA 1
ATOM 848 C C . SER A 1 104 ? 28.279 -11.298 -30.500 1.00 53.22 104 SER A C 1
ATOM 850 O O . SER A 1 104 ? 28.505 -11.367 -31.706 1.00 53.22 104 SER A O 1
ATOM 852 N N . ALA A 1 105 ? 29.269 -11.318 -29.614 1.00 49.84 105 ALA A N 1
ATOM 853 C CA . ALA A 1 105 ? 30.555 -11.904 -29.937 1.00 49.84 105 ALA A CA 1
ATOM 854 C C . ALA A 1 105 ? 30.387 -13.418 -29.791 1.00 49.84 105 ALA A C 1
ATOM 856 O O . ALA A 1 105 ? 30.473 -13.971 -28.696 1.00 49.84 105 ALA A O 1
ATOM 857 N N . GLN A 1 106 ? 30.102 -14.094 -30.905 1.00 58.56 106 GLN A N 1
ATOM 858 C CA . GLN A 1 106 ? 30.494 -15.492 -31.034 1.00 58.56 106 GLN A CA 1
ATOM 859 C C . GLN A 1 106 ? 31.994 -15.545 -30.708 1.00 58.56 106 GLN A C 1
ATOM 861 O O . GLN A 1 106 ? 32.758 -14.820 -31.355 1.00 58.56 106 GLN A O 1
ATOM 866 N N . PRO A 1 107 ? 32.467 -16.359 -29.750 1.00 45.94 107 PRO A N 1
ATOM 867 C CA . PRO A 1 107 ? 33.849 -16.775 -29.824 1.00 45.94 107 PRO A CA 1
ATOM 868 C C . PRO A 1 107 ? 33.958 -17.552 -31.137 1.00 45.94 107 PRO A C 1
ATOM 870 O O . PRO A 1 107 ? 33.459 -18.669 -31.246 1.00 45.94 107 PRO A O 1
ATOM 873 N N . THR A 1 108 ? 34.575 -16.961 -32.160 1.00 53.00 108 THR A N 1
ATOM 874 C CA . THR A 1 108 ? 35.155 -17.748 -33.244 1.00 53.00 108 THR A CA 1
ATOM 875 C C . THR A 1 108 ? 36.299 -18.527 -32.607 1.00 53.00 108 THR A C 1
ATOM 877 O O . THR A 1 108 ? 37.449 -18.085 -32.607 1.00 53.00 108 THR A O 1
ATOM 880 N N . CYS A 1 109 ? 35.973 -19.645 -31.958 1.00 47.19 109 CYS A N 1
ATOM 881 C CA . CYS A 1 109 ? 36.976 -20.631 -31.632 1.00 47.19 109 CYS A CA 1
ATOM 882 C C . CYS A 1 109 ? 37.518 -21.119 -32.975 1.00 47.19 109 CYS A C 1
ATOM 884 O O . CYS A 1 109 ? 36.773 -21.552 -33.855 1.00 47.19 109 CYS A O 1
ATOM 886 N N . GLY A 1 110 ? 38.818 -20.908 -33.172 1.00 46.59 110 GLY A N 1
ATOM 887 C CA . GLY A 1 110 ? 39.514 -21.359 -34.361 1.00 46.59 110 GLY A CA 1
ATOM 888 C C . GLY A 1 110 ? 39.210 -22.831 -34.607 1.00 46.59 110 GLY A C 1
ATOM 889 O O . GLY A 1 110 ? 39.197 -23.648 -33.688 1.00 46.59 110 GLY A O 1
ATOM 890 N N . SER A 1 111 ? 38.951 -23.134 -35.870 1.00 50.06 111 SER A N 1
ATOM 891 C CA . SER A 1 111 ? 38.864 -24.470 -36.432 1.00 50.06 111 SER A CA 1
ATOM 892 C C . SER A 1 111 ? 39.957 -25.398 -35.891 1.00 50.06 111 SER A C 1
ATOM 894 O O . SER A 1 111 ? 41.116 -25.304 -36.292 1.00 50.06 111 SER A O 1
ATOM 896 N N . ALA A 1 112 ? 39.564 -26.345 -35.048 1.00 50.53 112 ALA A N 1
ATOM 897 C CA . ALA A 1 112 ? 40.177 -27.662 -34.995 1.00 50.53 112 ALA A CA 1
ATOM 898 C C . ALA A 1 112 ? 39.057 -28.650 -35.328 1.00 50.53 112 ALA A C 1
ATOM 900 O O . ALA A 1 112 ? 38.119 -28.809 -34.551 1.00 50.53 112 ALA A O 1
ATOM 901 N N . GLN A 1 113 ? 39.105 -29.229 -36.530 1.00 52.28 113 GLN A N 1
ATOM 902 C CA . GLN A 1 113 ? 38.183 -30.285 -36.940 1.00 52.28 113 GLN A CA 1
ATOM 903 C C . GLN A 1 113 ? 38.396 -31.521 -36.052 1.00 52.28 113 GLN A C 1
ATOM 905 O O . GLN A 1 113 ? 39.520 -32.023 -36.009 1.00 52.28 113 GLN A O 1
ATOM 910 N N . PRO A 1 114 ? 37.355 -32.067 -35.404 1.00 44.56 114 PRO A N 1
ATOM 911 C CA . PRO A 1 114 ? 37.347 -33.459 -34.993 1.00 44.56 114 PRO A CA 1
ATOM 912 C C . PRO A 1 114 ? 36.937 -34.315 -36.194 1.00 44.56 114 PRO A C 1
ATOM 914 O O . PRO A 1 114 ? 35.958 -34.030 -36.886 1.00 44.56 114 PRO A O 1
ATOM 917 N N . THR A 1 115 ? 37.734 -35.343 -36.457 1.00 49.62 115 THR A N 1
ATOM 918 C CA . THR A 1 115 ? 37.495 -36.371 -37.466 1.00 49.62 115 THR A CA 1
ATOM 919 C C . THR A 1 115 ? 36.209 -37.144 -37.188 1.00 49.62 115 THR A C 1
ATOM 921 O O . THR A 1 115 ? 35.837 -37.383 -36.043 1.00 49.62 115 THR A O 1
ATOM 924 N N . ILE A 1 116 ? 35.542 -37.502 -38.282 1.00 51.44 116 ILE A N 1
ATOM 925 C CA . ILE A 1 116 ? 34.306 -38.276 -38.360 1.00 51.44 116 ILE A CA 1
ATOM 926 C C . ILE A 1 116 ? 34.575 -39.693 -37.852 1.00 51.44 116 ILE A C 1
ATOM 928 O O . ILE A 1 116 ? 35.328 -40.406 -38.506 1.00 51.44 116 ILE A O 1
ATOM 932 N N . ASP A 1 117 ? 33.894 -40.109 -36.785 1.00 49.38 117 ASP A N 1
ATOM 933 C CA . ASP A 1 117 ? 33.655 -41.524 -36.502 1.00 49.38 117 ASP A CA 1
ATOM 934 C C . ASP A 1 117 ? 32.139 -41.759 -36.458 1.00 49.38 117 ASP A C 1
ATOM 936 O O . ASP A 1 117 ? 31.440 -41.489 -35.482 1.00 49.38 117 ASP A O 1
ATOM 940 N N . ASP A 1 118 ? 31.655 -42.212 -37.608 1.00 49.53 118 ASP A N 1
ATOM 941 C CA . ASP A 1 118 ? 30.369 -42.840 -37.874 1.00 49.53 118 ASP A CA 1
ATOM 942 C C . ASP A 1 118 ? 30.099 -44.001 -36.905 1.00 49.53 118 ASP A C 1
ATOM 944 O O . ASP A 1 118 ? 30.895 -44.939 -36.889 1.00 49.53 118 ASP A O 1
ATOM 948 N N . LYS A 1 119 ? 28.984 -43.949 -36.153 1.00 51.88 119 LYS A N 1
ATOM 949 C CA . LYS A 1 119 ? 28.111 -45.104 -35.850 1.00 51.88 119 LYS A CA 1
ATOM 950 C C . LYS A 1 119 ? 26.670 -44.657 -35.575 1.00 51.88 119 LYS A C 1
ATOM 952 O O . LYS A 1 119 ? 26.342 -44.187 -34.492 1.00 51.88 119 LYS A O 1
ATOM 957 N N . THR A 1 120 ? 25.850 -44.836 -36.604 1.00 51.44 120 THR A N 1
ATOM 958 C CA . THR A 1 120 ? 24.538 -45.509 -36.602 1.00 51.44 120 THR A CA 1
ATOM 959 C C . THR A 1 120 ? 23.498 -45.147 -35.528 1.00 51.44 120 THR A C 1
ATOM 961 O O . THR A 1 120 ? 23.608 -45.491 -34.356 1.00 51.44 120 THR A O 1
ATOM 964 N N . VAL A 1 121 ? 22.432 -44.527 -36.043 1.00 48.72 121 VAL A N 1
ATOM 965 C CA . VAL A 1 121 ? 21.027 -44.499 -35.605 1.00 48.72 121 VAL A CA 1
ATOM 966 C C . VAL A 1 121 ? 20.547 -45.704 -34.792 1.00 48.72 121 VAL A C 1
ATOM 968 O O . VAL A 1 121 ? 20.722 -46.830 -35.229 1.00 48.72 121 VAL A O 1
ATOM 971 N N . ASP A 1 122 ? 19.781 -45.427 -33.733 1.00 41.19 122 ASP A N 1
ATOM 972 C CA . ASP A 1 122 ? 18.551 -46.168 -33.446 1.00 41.19 122 ASP A CA 1
ATOM 973 C C . ASP A 1 122 ? 17.468 -45.193 -32.958 1.00 41.19 122 ASP A C 1
ATOM 975 O O . ASP A 1 122 ? 17.637 -44.415 -32.017 1.00 41.19 122 ASP A O 1
ATOM 979 N N . PHE A 1 123 ? 16.379 -45.202 -33.716 1.00 53.09 123 PHE A N 1
ATOM 980 C CA . PHE A 1 123 ? 15.174 -44.397 -33.620 1.00 53.09 123 PHE A CA 1
ATOM 981 C C . PHE A 1 123 ? 14.121 -45.266 -32.940 1.00 53.09 123 PHE A C 1
ATOM 983 O O . PHE A 1 123 ? 13.737 -46.279 -33.515 1.00 53.09 123 PHE A O 1
ATOM 990 N N . ASP A 1 124 ? 13.637 -44.878 -31.759 1.00 45.56 124 ASP A N 1
ATOM 991 C CA . ASP A 1 124 ? 12.350 -45.383 -31.282 1.00 45.56 124 ASP A CA 1
ATOM 992 C C . ASP A 1 124 ? 11.610 -44.339 -30.432 1.00 45.56 124 ASP A C 1
ATOM 994 O O . ASP A 1 124 ? 11.920 -44.064 -29.276 1.00 45.56 124 ASP A O 1
ATOM 998 N N . SER A 1 125 ? 10.686 -43.666 -31.117 1.00 54.59 125 SER A N 1
ATOM 999 C CA . SER A 1 125 ? 9.260 -43.600 -30.792 1.00 54.59 125 SER A CA 1
ATOM 1000 C C . SER A 1 125 ? 8.844 -43.552 -29.312 1.00 54.59 125 SER A C 1
ATOM 1002 O O . SER A 1 125 ? 8.837 -44.564 -28.619 1.00 54.59 125 SER A O 1
ATOM 1004 N N . ALA A 1 126 ? 8.335 -42.393 -28.882 1.00 55.81 126 ALA A N 1
ATOM 1005 C CA . ALA A 1 126 ? 7.102 -42.303 -28.091 1.00 55.81 126 ALA A CA 1
ATOM 1006 C C . ALA A 1 126 ? 6.602 -40.848 -28.053 1.00 55.81 126 ALA A C 1
ATOM 1008 O O . ALA A 1 126 ? 7.044 -40.026 -27.251 1.00 55.81 126 ALA A O 1
ATOM 1009 N N . GLN A 1 127 ? 5.652 -40.542 -28.936 1.00 52.44 127 GLN A N 1
ATOM 1010 C CA . GLN A 1 127 ? 4.721 -39.430 -28.775 1.00 52.44 127 GLN A CA 1
ATOM 1011 C C . GLN A 1 127 ? 3.786 -39.760 -27.599 1.00 52.44 127 GLN A C 1
ATOM 1013 O O . GLN A 1 127 ? 3.105 -40.784 -27.642 1.00 52.44 127 GLN A O 1
ATOM 1018 N N . SER A 1 128 ? 3.686 -38.890 -26.594 1.00 51.62 128 SER A N 1
ATOM 1019 C CA . SER A 1 128 ? 2.498 -38.835 -25.736 1.00 51.62 128 SER A CA 1
ATOM 1020 C C . SER A 1 128 ? 1.871 -37.454 -25.844 1.00 51.62 128 SER A C 1
ATOM 1022 O O . SER A 1 128 ? 2.391 -36.460 -25.337 1.00 51.62 128 SER A O 1
ATOM 1024 N N . THR A 1 129 ? 0.760 -37.446 -26.567 1.00 50.47 129 THR A N 1
ATOM 1025 C CA . THR A 1 129 ? -0.309 -36.4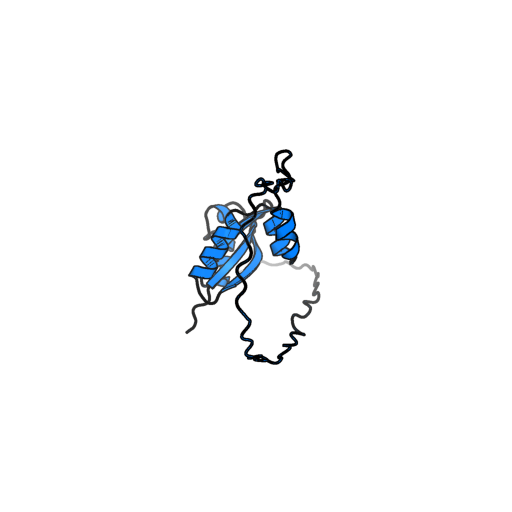57 -26.566 1.00 50.47 129 THR A CA 1
ATOM 1026 C C . THR A 1 129 ? -0.806 -36.226 -25.140 1.00 50.47 129 THR A C 1
ATOM 1028 O O . THR A 1 129 ? -1.097 -37.190 -24.432 1.00 50.47 129 THR A O 1
ATOM 1031 N N . ILE A 1 130 ? -0.909 -34.965 -24.723 1.00 58.44 130 ILE A N 1
ATOM 1032 C CA . ILE A 1 130 ? -1.844 -34.578 -23.666 1.00 58.44 130 ILE A CA 1
ATOM 1033 C C . ILE A 1 130 ? -2.717 -33.473 -24.244 1.00 58.44 130 ILE A C 1
ATOM 1035 O O . ILE A 1 130 ? -2.246 -32.388 -24.591 1.00 58.44 130 ILE A O 1
ATOM 1039 N N . ASP A 1 131 ? -3.968 -33.873 -24.385 1.00 47.00 131 ASP A N 1
ATOM 1040 C CA . ASP A 1 131 ? -5.163 -33.153 -24.789 1.00 47.00 131 ASP A CA 1
ATOM 1041 C C . ASP A 1 131 ? -5.441 -32.031 -23.764 1.00 47.00 131 ASP A C 1
ATOM 1043 O O . ASP A 1 131 ? -5.205 -32.188 -22.568 1.00 47.00 131 ASP A O 1
ATOM 1047 N N . ASP A 1 132 ? -5.618 -30.795 -24.223 1.00 46.28 132 ASP A N 1
ATOM 1048 C CA . ASP A 1 132 ? -6.927 -30.146 -24.383 1.00 46.28 132 ASP A CA 1
ATOM 1049 C C . ASP A 1 132 ? -7.688 -29.968 -23.058 1.00 46.28 132 ASP A C 1
ATOM 1051 O O . ASP A 1 132 ? -8.326 -30.888 -22.562 1.00 46.28 132 ASP A O 1
ATOM 1055 N N . GLU A 1 133 ? -7.641 -28.753 -22.504 1.00 55.34 133 GLU A N 1
ATOM 1056 C CA . GLU A 1 133 ? -8.816 -28.166 -21.853 1.00 55.34 133 GLU A CA 1
ATOM 1057 C C . GLU A 1 133 ? -8.669 -26.639 -21.786 1.00 55.34 133 GLU A C 1
ATOM 1059 O O . GLU A 1 133 ? -7.930 -26.055 -20.988 1.00 55.34 133 GLU A O 1
ATOM 1064 N N . THR A 1 134 ? -9.383 -25.987 -22.696 1.00 53.81 134 THR A N 1
ATOM 1065 C CA . THR A 1 134 ? -9.697 -24.564 -22.688 1.00 53.81 134 THR A CA 1
ATOM 1066 C C . THR A 1 134 ? -10.652 -24.258 -21.536 1.00 53.81 134 THR A C 1
ATOM 1068 O O . THR A 1 134 ? -11.812 -24.661 -21.567 1.00 53.81 134 THR A O 1
ATOM 1071 N N . VAL A 1 135 ? -10.191 -23.519 -20.528 1.00 53.56 135 VAL A N 1
ATOM 1072 C CA . VAL A 1 135 ? -11.075 -22.913 -19.523 1.00 53.56 135 VAL A CA 1
ATOM 1073 C C . VAL A 1 135 ? -11.438 -21.498 -19.953 1.00 53.56 135 VAL A C 1
ATOM 1075 O O . VAL A 1 135 ? -10.665 -20.554 -19.785 1.00 53.56 135 VAL A O 1
ATOM 1078 N N . ASP A 1 136 ? -12.640 -21.382 -20.511 1.00 44.25 136 ASP A N 1
ATOM 1079 C CA . ASP A 1 136 ? -13.378 -20.135 -20.665 1.00 44.25 136 ASP A CA 1
ATOM 1080 C C . ASP A 1 136 ? -13.588 -19.493 -19.285 1.00 44.25 136 ASP A C 1
ATOM 1082 O O . ASP A 1 136 ? -14.307 -20.025 -18.437 1.00 44.25 136 ASP A O 1
ATOM 1086 N N . PHE A 1 137 ? -12.969 -18.336 -19.049 1.00 48.94 137 PHE A N 1
ATOM 1087 C CA . PHE A 1 137 ? -13.250 -17.502 -17.880 1.00 48.94 137 PHE A CA 1
ATOM 1088 C C . PHE A 1 137 ? -13.798 -16.156 -18.345 1.00 48.94 137 PHE A C 1
ATOM 1090 O O . PHE A 1 137 ? -13.139 -15.119 -18.263 1.00 48.94 137 PHE A O 1
ATOM 1097 N N . ASP A 1 138 ? -15.011 -16.204 -18.892 1.00 47.38 138 ASP A N 1
ATOM 1098 C CA . ASP A 1 138 ? -15.847 -15.026 -19.062 1.00 47.38 138 ASP A CA 1
ATOM 1099 C C . ASP A 1 138 ? -16.692 -14.818 -17.794 1.00 47.38 138 ASP A C 1
ATOM 1101 O O . ASP A 1 138 ? -17.117 -15.772 -17.141 1.00 47.38 138 ASP A O 1
ATOM 1105 N N . SER A 1 139 ? -16.980 -13.551 -17.500 1.00 49.88 139 SER A N 1
ATOM 1106 C CA . SER A 1 139 ? -17.968 -13.086 -16.518 1.00 49.88 139 SER A CA 1
ATOM 1107 C C . SER A 1 139 ? -17.592 -13.126 -15.023 1.00 49.88 139 SER A C 1
ATOM 1109 O O . SER A 1 139 ? -17.857 -14.091 -14.312 1.00 49.88 139 SER A O 1
ATOM 1111 N N . ALA A 1 140 ? -17.125 -11.984 -14.497 1.00 50.44 140 ALA A N 1
ATOM 1112 C CA . ALA A 1 140 ? -17.881 -11.185 -13.513 1.00 50.44 140 ALA A CA 1
ATOM 1113 C C . ALA A 1 140 ? -17.000 -10.110 -12.847 1.00 50.44 140 ALA A C 1
ATOM 1115 O O . ALA A 1 140 ? -16.204 -10.416 -11.971 1.00 50.44 140 ALA A O 1
ATOM 1116 N N . GLN A 1 141 ? -17.248 -8.832 -13.142 1.00 52.56 141 GLN A N 1
ATOM 1117 C CA . GLN A 1 141 ? -17.627 -7.902 -12.075 1.00 52.56 141 GLN A CA 1
ATOM 1118 C C . GLN A 1 141 ? -18.363 -6.698 -12.676 1.00 52.56 141 GLN A C 1
ATOM 1120 O O . GLN A 1 141 ? -17.825 -5.894 -13.431 1.00 52.56 141 GLN A O 1
ATOM 1125 N N . SER A 1 142 ? -19.640 -6.648 -12.327 1.00 53.50 142 SER A N 1
ATOM 1126 C CA . SER A 1 142 ? -20.640 -5.627 -12.594 1.00 53.50 142 SER A CA 1
ATOM 1127 C C . SER A 1 142 ? -20.294 -4.258 -11.996 1.00 53.50 142 SER A C 1
ATOM 1129 O O . SER A 1 142 ? -19.896 -4.162 -10.835 1.00 53.50 142 SER A O 1
ATOM 1131 N N . THR A 1 143 ? -20.525 -3.223 -12.804 1.00 42.09 143 THR A N 1
ATOM 1132 C CA . THR A 1 143 ? -21.236 -1.971 -12.481 1.00 42.09 143 THR A CA 1
ATOM 1133 C C . THR A 1 143 ? -21.553 -1.697 -11.002 1.00 42.09 143 THR A C 1
ATOM 1135 O O . THR A 1 143 ? -22.378 -2.372 -10.390 1.00 42.09 143 THR A O 1
ATOM 1138 N N . ILE A 1 144 ? -20.985 -0.610 -10.466 1.00 52.69 144 ILE A N 1
ATOM 1139 C CA . ILE A 1 144 ? -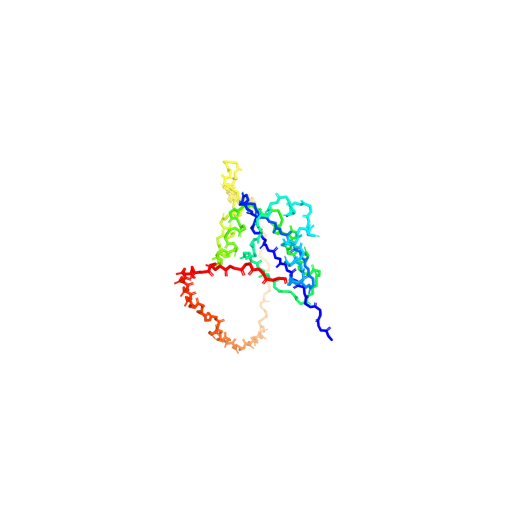21.604 0.160 -9.379 1.00 52.69 144 ILE A CA 1
ATOM 1140 C C . ILE A 1 144 ? -22.056 1.481 -9.992 1.00 52.69 144 ILE A C 1
ATOM 1142 O O . ILE A 1 144 ? -21.261 2.398 -10.199 1.00 52.69 144 ILE A O 1
ATOM 1146 N N . ASP A 1 145 ? -23.345 1.522 -10.308 1.00 45.28 145 ASP A N 1
ATOM 1147 C CA . ASP A 1 145 ? -24.063 2.718 -10.708 1.00 45.28 145 ASP A CA 1
ATOM 1148 C C . ASP A 1 145 ? -24.242 3.662 -9.511 1.00 45.28 145 ASP A C 1
ATOM 1150 O O . ASP A 1 145 ? -24.747 3.300 -8.446 1.00 45.28 145 ASP A O 1
ATOM 1154 N N . ASP A 1 146 ? -23.768 4.884 -9.722 1.00 42.94 146 ASP A N 1
ATOM 1155 C CA . ASP A 1 146 ? -24.452 6.150 -9.469 1.00 42.94 146 ASP A CA 1
ATOM 1156 C C . ASP A 1 146 ? -25.692 6.113 -8.549 1.00 42.94 146 ASP A C 1
ATOM 1158 O O . ASP A 1 146 ? -26.791 5.726 -8.951 1.00 42.94 146 ASP A O 1
ATOM 1162 N N . LYS A 1 147 ? -25.537 6.633 -7.324 1.00 48.19 147 LYS A N 1
ATOM 1163 C CA . LYS A 1 147 ? -26.619 7.330 -6.611 1.00 48.19 147 LYS A CA 1
ATOM 1164 C C . LYS A 1 147 ? -26.094 8.599 -5.958 1.00 48.19 147 LYS A C 1
ATOM 1166 O O . LYS A 1 147 ? -25.748 8.653 -4.779 1.00 48.19 147 LYS A O 1
ATOM 1171 N N . THR A 1 148 ? -26.094 9.644 -6.767 1.00 42.06 148 THR A N 1
ATOM 1172 C CA . THR A 1 148 ? -26.358 11.022 -6.364 1.00 42.06 148 THR A CA 1
ATOM 1173 C C . THR A 1 148 ? -27.674 11.117 -5.572 1.00 42.06 148 THR A C 1
ATOM 1175 O O . THR A 1 148 ? -28.747 10.870 -6.108 1.00 42.06 148 THR A O 1
ATOM 1178 N N . VAL A 1 149 ? -27.616 11.544 -4.305 1.00 44.72 149 VAL A N 1
ATOM 1179 C CA . VAL A 1 149 ? -28.718 12.281 -3.656 1.00 44.72 149 VAL A CA 1
ATOM 1180 C C . VAL A 1 149 ? -28.115 13.495 -2.962 1.00 44.72 149 VAL A C 1
ATOM 1182 O O . VAL A 1 149 ? -27.633 13.451 -1.832 1.00 44.72 149 VAL A O 1
ATOM 1185 N N . VAL A 1 150 ? -28.119 14.592 -3.710 1.00 46.94 150 VAL A N 1
ATOM 1186 C CA . VAL A 1 150 ? -28.127 15.947 -3.177 1.00 46.94 150 VAL A CA 1
ATOM 1187 C C . VAL A 1 150 ? -29.577 16.249 -2.825 1.00 46.94 150 VAL A C 1
ATOM 1189 O O . VAL A 1 150 ? -30.373 16.412 -3.735 1.00 46.94 150 VAL A O 1
ATOM 1192 N N . GLU A 1 151 ? -29.903 16.406 -1.544 1.00 44.28 151 GLU A N 1
ATOM 1193 C CA . GLU A 1 151 ? -30.910 17.386 -1.127 1.00 44.28 151 GLU A CA 1
ATOM 1194 C C . GLU A 1 151 ? -30.499 18.035 0.198 1.00 44.28 151 GLU A C 1
ATOM 1196 O O . GLU A 1 151 ? -30.500 17.447 1.276 1.00 44.28 151 GLU A O 1
ATOM 1201 N N . ARG A 1 152 ? -30.117 19.309 0.075 1.00 43.75 152 ARG A N 1
ATOM 1202 C CA . ARG A 1 152 ? -30.177 20.305 1.141 1.00 43.75 152 ARG A CA 1
ATOM 1203 C C . ARG A 1 152 ? -31.645 20.642 1.393 1.00 43.75 152 ARG A C 1
ATOM 1205 O O . ARG A 1 152 ? -32.312 21.067 0.458 1.00 43.75 152 ARG A O 1
ATOM 1212 N N . SER A 1 153 ? -32.075 20.634 2.651 1.00 47.72 153 SER A N 1
ATOM 1213 C CA . SER A 1 153 ? -33.012 21.612 3.239 1.00 47.72 153 SER A CA 1
ATOM 1214 C C . SER A 1 153 ? -32.959 21.446 4.760 1.00 47.72 153 SER A C 1
ATOM 1216 O O . SER A 1 153 ? -33.191 20.365 5.278 1.00 47.72 153 SER A O 1
ATOM 1218 N N . ARG A 1 154 ? -32.334 22.390 5.478 1.00 50.62 154 ARG A N 1
ATOM 1219 C CA . ARG A 1 154 ? -33.024 23.417 6.284 1.00 50.62 154 ARG A CA 1
ATOM 1220 C C . ARG A 1 154 ? -34.162 22.832 7.130 1.00 50.62 154 ARG A C 1
ATOM 1222 O O . ARG A 1 154 ? -35.214 22.541 6.581 1.00 50.62 154 ARG A O 1
ATOM 1229 N N . ASN A 1 155 ? -33.935 22.711 8.441 1.00 44.59 155 ASN A N 1
ATOM 1230 C CA . ASN A 1 155 ? -34.710 23.385 9.496 1.00 44.59 155 ASN A CA 1
ATOM 1231 C C . ASN A 1 155 ? -34.156 23.006 10.887 1.00 44.59 155 ASN A C 1
ATOM 1233 O O . ASN A 1 155 ? -34.406 21.928 11.407 1.00 44.59 155 ASN A O 1
ATOM 1237 N N . ASN A 1 156 ? -33.385 23.929 11.466 1.00 44.31 156 ASN A N 1
ATOM 1238 C CA . ASN A 1 156 ? -33.433 24.252 12.898 1.00 44.31 156 ASN A CA 1
ATOM 1239 C C . ASN A 1 156 ? -34.804 24.937 13.119 1.00 44.31 156 ASN A C 1
ATOM 1241 O O . ASN A 1 156 ? -35.162 25.719 12.228 1.00 44.31 156 ASN A O 1
ATOM 1245 N N . PRO A 1 157 ? -35.576 24.703 14.201 1.00 49.69 157 PRO A N 1
ATOM 1246 C CA . PRO A 1 157 ? -35.219 25.296 15.494 1.00 49.69 157 PRO A CA 1
ATOM 1247 C C . PRO A 1 157 ? -35.708 24.539 16.761 1.00 49.69 157 PRO A C 1
ATOM 1249 O O . PRO A 1 157 ? -36.470 23.583 16.693 1.00 49.69 157 PRO A O 1
ATOM 1252 N N . GLU A 1 158 ? -35.279 25.078 17.908 1.00 44.31 158 GLU A N 1
ATOM 1253 C CA . GLU A 1 158 ? -35.933 25.070 19.236 1.00 44.31 158 GLU A CA 1
ATOM 1254 C C . GLU A 1 158 ? -35.467 24.079 20.322 1.00 44.31 158 GLU A C 1
ATOM 1256 O O . GLU A 1 158 ? -35.817 22.908 20.370 1.00 44.31 158 GLU A O 1
ATOM 1261 N N . THR A 1 159 ? -34.609 24.619 21.199 1.00 49.22 159 THR A N 1
ATOM 1262 C CA . THR A 1 159 ? -34.874 25.004 22.605 1.00 49.22 159 THR A CA 1
ATOM 1263 C C . THR A 1 159 ? -36.004 24.327 23.404 1.00 49.22 159 THR A C 1
ATOM 1265 O O . THR A 1 159 ? -37.124 24.215 22.925 1.00 49.22 159 THR A O 1
ATOM 1268 N N . GLN A 1 160 ? -35.720 24.166 24.711 1.00 48.84 160 GLN A N 1
ATOM 1269 C CA . GLN A 1 160 ? -36.595 23.812 25.855 1.00 48.84 160 GLN A CA 1
ATOM 1270 C C . GLN A 1 160 ? -36.829 22.293 25.986 1.00 48.84 160 GLN A C 1
ATOM 1272 O O . GLN A 1 160 ? -37.276 21.653 25.049 1.00 48.84 160 GLN A O 1
ATOM 1277 N N . ASN A 1 161 ? -36.523 21.618 27.097 1.00 43.62 161 ASN A N 1
ATOM 1278 C CA . ASN A 1 161 ? -36.485 21.995 28.512 1.00 43.62 161 ASN A CA 1
ATOM 1279 C C . ASN A 1 161 ? -35.633 20.964 29.277 1.00 43.62 161 ASN A C 1
ATOM 1281 O O . ASN A 1 161 ? -35.722 19.771 28.902 1.00 43.62 161 ASN A O 1
#

InterPro domains:
  IPR000305 GIY-YIG endonuclease [PF01541] (5-76)
  IPR000305 GIY-YIG endonuclease [PS50164] (3-78)
  IPR000305 GIY-YIG endonuclease [SM00465] (1-82)
  IPR035901 GIY-YIG endonuclease superfamily [G3DSA:3.40.1440.10] (4-101)
  IPR035901 GIY-YIG endonuclease superfamily [SSF82771] (6-75)
  IPR050190 UPF0213 domain-containing protein [PTHR34477] (5-90)

Radius of gyration: 29.31 Å; chains: 1; bounding box: 77×72×67 Å

Foldseek 3Di:
DQQKKKWFWKQFQVRDIDIDIDSDDVVQQVCLCVLNHDPVSSVGPDIDTQDMDMDSDRVVNVVVSVVCVPDDPVCVVCVSVVNNVCNVVSPDDPDPPPDPDPDDPDPPPDDDDDDDDDDDDDDDDDDDDDDDDDDDDDDDDDDDDDDDDDDDDDDDDDDDD

pLDDT: mean 72.53, std 19.92, range [41.19, 96.25]

Sequence (161 aa):
MTFIGYMYILECSNGSYYTGSTKNLERRLQQHQNGDGANHTKKHLPVKLVYFETFSRIDEAFYREKQIQGWSRKKKEALINGFPEKLHDLAKCLNETSHVGFGSAQPTCGSAQPTIDDKTVDFDSAQSTIDDETVDFDSAQSTIDDKTVVERSRNNPETQN